Protein AF-A0A496TA53-F1 (afdb_monomer_lite)

Foldseek 3Di:
DLLVVLQVQQVVQDQEDEAEFDFDAPPDPCVVVDPDDTDAPVRLVVSLVSSVVSHHPNYHYPYHYDQDPRGPRPPRD

pLDDT: mean 87.98, std 12.78, range [46.31, 97.81]

Structure (mmCIF, N/CA/C/O backbone):
data_AF-A0A496TA53-F1
#
_entry.id   AF-A0A496TA53-F1
#
loop_
_atom_site.group_PDB
_atom_site.id
_atom_site.type_symbol
_atom_site.label_atom_id
_atom_site.label_alt_id
_atom_site.label_comp_id
_atom_site.label_asym_id
_atom_site.label_entity_id
_atom_site.label_seq_id
_atom_site.pdbx_PDB_ins_code
_atom_site.Cartn_x
_atom_site.Cartn_y
_atom_site.Cartn_z
_atom_site.occupancy
_atom_site.B_iso_or_equiv
_atom_site.auth_seq_id
_atom_site.auth_comp_id
_atom_site.auth_asym_id
_atom_site.auth_atom_id
_atom_site.pdbx_PDB_model_num
ATOM 1 N N . MET A 1 1 ? -2.237 13.697 -1.847 1.00 69.69 1 MET A N 1
ATOM 2 C CA . MET A 1 1 ? -1.193 12.638 -1.939 1.00 69.69 1 MET A CA 1
ATOM 3 C C . MET A 1 1 ? -1.499 11.496 -0.958 1.00 69.69 1 MET A C 1
ATOM 5 O O . MET A 1 1 ? -2.448 11.639 -0.208 1.00 69.69 1 MET A O 1
ATOM 9 N N . ILE A 1 2 ? -0.767 10.362 -0.969 1.00 92.81 2 ILE A N 1
ATOM 10 C CA . ILE A 1 2 ? -1.139 9.083 -0.291 1.00 92.81 2 ILE A CA 1
ATOM 11 C C . ILE A 1 2 ? -1.679 9.255 1.144 1.00 92.81 2 ILE A C 1
ATOM 13 O O . ILE A 1 2 ? -2.677 8.630 1.492 1.00 92.81 2 ILE A O 1
ATOM 17 N N . MET A 1 3 ? -1.079 10.126 1.961 1.00 95.69 3 MET A N 1
ATOM 18 C CA . MET A 1 3 ? -1.531 10.346 3.344 1.00 95.69 3 MET A CA 1
ATOM 19 C C . MET A 1 3 ? -2.876 11.080 3.449 1.00 95.69 3 MET A C 1
ATOM 21 O O . MET A 1 3 ? -3.670 10.754 4.321 1.00 95.69 3 MET A O 1
ATOM 25 N N . GLU A 1 4 ? -3.198 11.982 2.518 1.00 96.88 4 GLU A N 1
ATOM 26 C CA . GLU A 1 4 ? -4.546 12.574 2.427 1.00 96.88 4 GLU A CA 1
ATOM 27 C C . GLU A 1 4 ? -5.589 11.496 2.092 1.00 96.88 4 GLU A C 1
ATOM 29 O O . GLU A 1 4 ? -6.723 11.551 2.558 1.00 96.88 4 GLU A O 1
ATOM 34 N N . THR A 1 5 ? -5.207 10.480 1.305 1.00 95.38 5 THR A N 1
ATOM 35 C CA . THR A 1 5 ? -6.065 9.312 1.074 1.00 95.38 5 THR A CA 1
ATOM 36 C C . THR A 1 5 ? -6.242 8.502 2.357 1.00 95.38 5 THR A C 1
ATOM 38 O O . THR A 1 5 ? -7.360 8.080 2.630 1.00 95.38 5 THR A O 1
ATOM 41 N N . ALA A 1 6 ? -5.193 8.326 3.167 1.00 95.81 6 ALA A N 1
ATOM 42 C CA . ALA A 1 6 ? -5.285 7.646 4.463 1.00 95.81 6 ALA A CA 1
ATOM 43 C C . ALA A 1 6 ? -6.293 8.346 5.390 1.00 95.81 6 ALA A C 1
ATOM 45 O O . ALA A 1 6 ? -7.246 7.721 5.859 1.00 95.81 6 ALA A O 1
ATOM 46 N N . GLU A 1 7 ? -6.142 9.662 5.562 1.00 96.44 7 GLU A N 1
ATOM 47 C CA . GLU A 1 7 ? -7.041 10.504 6.359 1.00 96.44 7 GLU A CA 1
ATOM 48 C C . GLU A 1 7 ? -8.496 10.386 5.898 1.00 96.44 7 GLU A C 1
ATOM 50 O O . GLU A 1 7 ? -9.405 10.160 6.702 1.00 96.44 7 GLU A O 1
ATOM 55 N N . GLU A 1 8 ? -8.723 10.477 4.588 1.00 96.81 8 GLU A N 1
ATOM 56 C CA . GLU A 1 8 ? -10.061 10.402 4.018 1.00 96.81 8 GLU A CA 1
ATOM 57 C C . GLU A 1 8 ? -10.667 8.995 4.154 1.00 96.81 8 GLU A C 1
ATOM 59 O O . GLU A 1 8 ? -11.844 8.863 4.490 1.00 96.81 8 GLU A O 1
ATOM 64 N N . THR A 1 9 ? -9.878 7.928 3.986 1.00 94.56 9 THR A N 1
ATOM 65 C CA . THR A 1 9 ? -10.362 6.550 4.200 1.00 94.56 9 THR A CA 1
ATOM 66 C C . THR A 1 9 ? -10.769 6.295 5.650 1.00 94.56 9 THR A C 1
ATOM 68 O O . THR A 1 9 ? -11.815 5.686 5.890 1.00 94.56 9 THR A O 1
ATOM 71 N N . GLY A 1 10 ? -10.013 6.826 6.616 1.00 95.38 10 GLY A N 1
ATOM 72 C CA . GLY A 1 10 ? -10.376 6.806 8.031 1.00 95.38 10 GLY A CA 1
ATOM 73 C C . GLY A 1 10 ? -11.664 7.575 8.317 1.00 95.38 10 GLY A C 1
ATOM 74 O O . GLY A 1 10 ? -12.553 7.080 9.015 1.00 95.38 10 GLY A O 1
ATOM 75 N N . ARG A 1 11 ? -11.812 8.763 7.714 1.00 97.44 11 ARG A N 1
ATOM 76 C CA . ARG A 1 11 ? -13.014 9.604 7.833 1.00 97.44 11 ARG A CA 1
ATOM 77 C C . ARG A 1 11 ? -14.266 8.917 7.287 1.00 97.44 11 ARG A C 1
ATOM 79 O O . ARG A 1 11 ? -15.337 9.052 7.882 1.00 97.44 11 ARG A O 1
ATOM 86 N N . LEU A 1 12 ? -14.139 8.197 6.171 1.00 97.38 12 LEU A N 1
ATOM 87 C CA . LEU A 1 12 ? -15.233 7.463 5.528 1.00 97.38 12 LEU A CA 1
ATOM 88 C C . LEU A 1 12 ? -15.659 6.208 6.301 1.00 97.38 12 LEU A C 1
ATOM 90 O O . LEU A 1 12 ? -16.774 5.741 6.083 1.00 97.38 12 LEU A O 1
ATOM 94 N N . LYS A 1 13 ? -14.818 5.699 7.215 1.00 96.31 13 LYS A N 1
ATOM 95 C CA . LYS A 1 13 ? -15.086 4.504 8.037 1.00 96.31 13 LYS A CA 1
ATOM 96 C C . LYS A 1 13 ? -15.468 3.289 7.191 1.00 96.31 13 LYS A C 1
ATOM 98 O O . LYS A 1 13 ? -16.495 2.660 7.424 1.00 96.31 13 LYS A O 1
ATOM 103 N N . LEU A 1 14 ? -14.645 2.993 6.188 1.00 95.50 14 LEU A N 1
ATOM 104 C CA . LEU A 1 14 ? -14.851 1.848 5.304 1.00 95.50 14 LEU A CA 1
A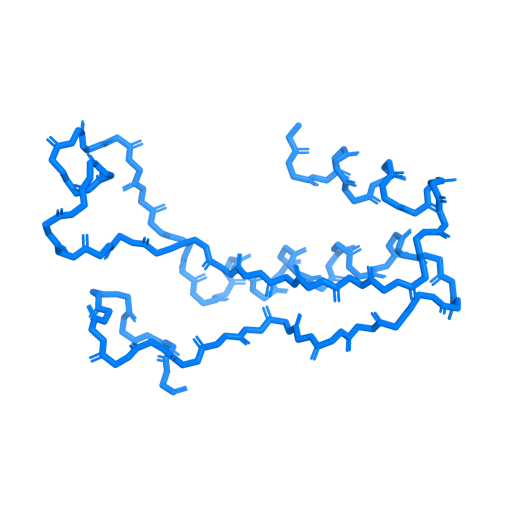TOM 105 C C . LEU A 1 14 ? -14.872 0.542 6.109 1.00 95.50 14 LEU A C 1
ATOM 107 O O . LEU A 1 14 ? -14.047 0.359 7.004 1.00 95.50 14 LEU A O 1
ATOM 111 N N . ASP A 1 15 ? -15.774 -0.374 5.763 1.00 97.81 15 ASP A N 1
ATOM 112 C CA . ASP A 1 15 ? -15.844 -1.684 6.417 1.00 97.81 15 ASP A CA 1
ATOM 113 C C . ASP A 1 15 ? -14.600 -2.525 6.121 1.00 97.81 15 ASP A C 1
ATOM 115 O O . ASP A 1 15 ? -14.073 -3.197 7.002 1.00 97.81 15 ASP A O 1
ATOM 119 N N . GLU A 1 16 ? -14.094 -2.464 4.886 1.00 97.56 16 GLU A N 1
ATOM 120 C CA . GLU A 1 16 ? -12.971 -3.282 4.433 1.00 97.56 16 GLU A CA 1
ATOM 121 C C . GLU A 1 16 ? -12.033 -2.486 3.521 1.00 97.56 16 GLU A C 1
ATOM 123 O O . GLU A 1 16 ? -12.471 -1.674 2.700 1.00 97.56 16 GLU A O 1
ATOM 128 N N . ILE A 1 17 ? -10.729 -2.746 3.633 1.00 96.44 17 ILE A N 1
ATOM 129 C CA . ILE A 1 17 ? -9.706 -2.130 2.788 1.00 96.44 17 ILE A CA 1
ATOM 130 C C . ILE A 1 17 ? -8.676 -3.146 2.304 1.00 96.44 17 ILE A C 1
ATOM 132 O O . ILE A 1 17 ? -8.330 -4.120 2.974 1.00 96.44 17 ILE A O 1
ATOM 136 N N . LYS A 1 18 ? -8.164 -2.891 1.104 1.00 95.69 18 LYS A N 1
ATOM 137 C CA . LYS A 1 18 ? -7.157 -3.693 0.426 1.00 95.69 18 LYS A CA 1
ATOM 138 C C . LYS A 1 18 ? -6.075 -2.771 -0.108 1.00 95.69 18 LYS A C 1
ATOM 140 O O . LYS A 1 18 ? -6.351 -1.922 -0.951 1.00 95.69 18 LYS A O 1
ATOM 145 N N . ILE A 1 19 ? -4.857 -2.960 0.381 1.00 94.00 19 ILE A N 1
ATOM 146 C CA . ILE A 1 19 ? -3.705 -2.138 0.029 1.00 94.00 19 ILE A CA 1
ATOM 147 C C . ILE A 1 19 ? -2.795 -2.952 -0.894 1.00 94.00 19 ILE A C 1
ATOM 149 O O . 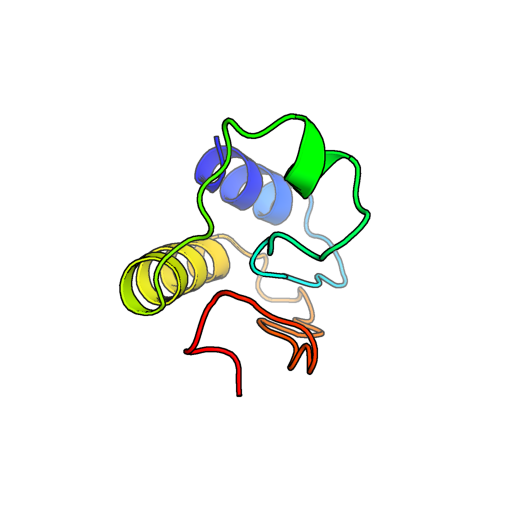ILE A 1 19 ? -2.656 -4.166 -0.736 1.00 94.00 19 ILE A O 1
ATOM 153 N N . HIS A 1 20 ? -2.234 -2.276 -1.897 1.00 91.44 20 HIS A N 1
ATOM 154 C CA . HIS A 1 20 ? -1.259 -2.832 -2.829 1.00 91.44 20 HIS A CA 1
ATOM 155 C C . HIS A 1 20 ? -0.138 -1.839 -3.087 1.00 91.44 20 HIS A C 1
ATOM 157 O O . HIS A 1 20 ? -0.444 -0.720 -3.507 1.00 91.44 20 HIS A O 1
ATOM 163 N N . PRO A 1 21 ? 1.136 -2.238 -2.934 1.00 90.44 21 PRO A N 1
ATOM 164 C CA . PRO A 1 21 ? 2.207 -1.526 -3.608 1.00 90.44 21 PRO A CA 1
ATOM 165 C C . PRO A 1 21 ? 1.960 -1.579 -5.121 1.00 90.44 21 PRO A C 1
ATOM 167 O O . PRO A 1 21 ? 1.607 -2.623 -5.678 1.00 90.44 21 PRO A O 1
ATOM 170 N N . LEU A 1 22 ? 2.077 -0.429 -5.783 1.00 90.06 22 LEU A N 1
ATOM 171 C CA . LEU A 1 22 ? 1.949 -0.361 -7.231 1.00 90.06 22 LEU A CA 1
ATOM 172 C C . LEU A 1 22 ? 3.260 -0.836 -7.862 1.00 90.06 22 LEU A C 1
ATOM 174 O O . LEU A 1 22 ? 4.342 -0.367 -7.520 1.00 90.06 22 LEU A O 1
ATOM 178 N N . HIS A 1 23 ? 3.144 -1.755 -8.811 1.00 87.12 23 HIS A N 1
ATOM 179 C CA . HIS A 1 23 ? 4.280 -2.325 -9.517 1.00 87.12 23 HIS A CA 1
ATOM 180 C C . HIS A 1 23 ? 4.179 -2.065 -11.018 1.00 87.12 23 HIS A C 1
ATOM 182 O O . HIS A 1 23 ? 3.081 -1.992 -11.576 1.00 87.12 23 HIS A O 1
ATOM 188 N N . VAL A 1 24 ? 5.331 -1.982 -11.685 1.00 87.56 24 VAL A N 1
ATOM 189 C CA . VAL A 1 24 ? 5.407 -1.939 -13.148 1.00 87.56 24 VAL A CA 1
ATOM 190 C C . VAL A 1 24 ? 5.450 -3.371 -13.672 1.00 87.56 24 VAL A C 1
ATOM 192 O O . VAL A 1 24 ? 6.392 -4.114 -13.404 1.00 87.56 24 VAL A O 1
ATOM 195 N N . ILE A 1 25 ? 4.405 -3.760 -14.399 1.00 87.38 25 ILE A N 1
ATOM 196 C CA . ILE A 1 25 ? 4.273 -5.087 -15.007 1.00 87.38 25 ILE A CA 1
ATOM 197 C C . ILE A 1 25 ? 4.548 -4.962 -16.506 1.00 87.38 25 ILE A C 1
ATOM 199 O O . ILE A 1 25 ? 4.117 -3.988 -17.133 1.00 87.38 25 ILE A O 1
ATOM 203 N N . LYS A 1 26 ? 5.236 -5.956 -17.078 1.00 84.69 26 LYS A N 1
ATOM 204 C CA . LYS A 1 26 ? 5.511 -6.016 -18.518 1.00 84.69 26 LYS A CA 1
ATOM 205 C C . LYS A 1 26 ? 4.228 -5.946 -19.342 1.00 84.69 26 LYS A C 1
ATOM 207 O O . LYS A 1 26 ? 3.190 -6.453 -18.924 1.00 84.69 26 LYS A O 1
ATOM 212 N N . GLU A 1 27 ? 4.318 -5.318 -20.507 1.00 88.44 27 GLU A N 1
ATOM 213 C CA . GLU A 1 27 ? 3.231 -5.143 -21.477 1.00 88.44 27 GLU A CA 1
ATOM 214 C C . GLU A 1 27 ? 2.051 -4.305 -20.955 1.00 88.44 27 GLU A C 1
ATOM 216 O O . GLU A 1 27 ? 0.982 -4.251 -21.567 1.00 88.44 27 GLU A O 1
ATOM 221 N N . THR A 1 28 ? 2.233 -3.593 -19.839 1.00 89.75 28 THR A N 1
ATOM 222 C CA . THR A 1 28 ? 1.241 -2.629 -19.359 1.00 89.75 28 THR A CA 1
ATOM 223 C C . THR A 1 28 ? 1.535 -1.230 -19.880 1.00 89.75 28 THR A C 1
ATOM 225 O O . THR A 1 28 ? 2.675 -0.858 -20.158 1.00 89.75 28 THR A O 1
ATOM 228 N N . LYS A 1 29 ? 0.495 -0.388 -19.945 1.00 91.06 29 LYS A N 1
ATOM 229 C CA . LYS A 1 29 ? 0.672 1.034 -20.281 1.00 91.06 29 LYS A CA 1
ATOM 230 C C . LYS A 1 29 ? 1.682 1.716 -19.356 1.00 91.06 29 LYS A C 1
ATOM 232 O O . LYS A 1 29 ? 2.435 2.557 -19.832 1.00 91.06 29 LYS A O 1
ATOM 237 N N . LEU A 1 30 ? 1.719 1.319 -18.081 1.00 90.44 30 LEU A N 1
ATOM 238 C CA . LEU A 1 30 ? 2.632 1.868 -17.082 1.00 90.44 30 LEU A CA 1
ATOM 239 C C . LEU A 1 30 ? 4.104 1.580 -17.416 1.00 90.44 30 LEU A C 1
ATOM 241 O O . LEU A 1 30 ? 4.937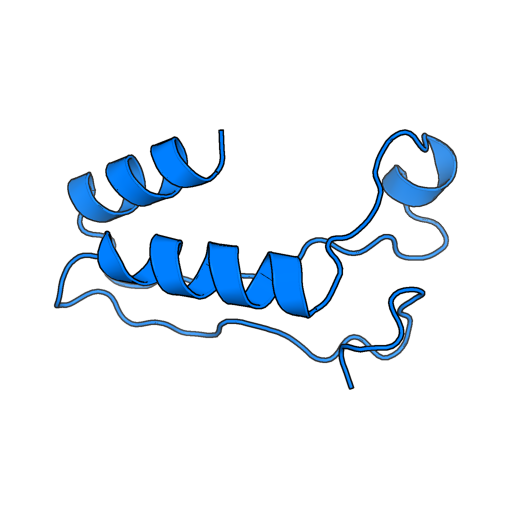 2.459 -17.234 1.00 90.44 30 LEU A O 1
ATOM 245 N N . GLU A 1 31 ? 4.416 0.404 -17.972 1.00 88.06 31 GLU A N 1
ATOM 246 C CA . GLU A 1 31 ? 5.764 0.107 -18.480 1.00 88.06 31 GLU A CA 1
ATOM 247 C C . GLU A 1 31 ? 6.114 1.021 -19.662 1.00 88.06 31 GLU A C 1
ATOM 249 O O . GLU A 1 31 ? 7.175 1.638 -19.686 1.00 88.06 31 GLU A O 1
ATOM 254 N N . THR A 1 32 ? 5.205 1.143 -20.634 1.00 87.44 32 THR A N 1
ATOM 255 C CA . THR A 1 32 ? 5.493 1.852 -21.895 1.00 87.44 32 THR A CA 1
ATOM 256 C C . THR A 1 32 ? 5.520 3.375 -21.774 1.00 87.44 32 THR A C 1
ATOM 258 O O . THR A 1 32 ? 6.233 4.034 -22.526 1.00 87.44 32 THR A O 1
ATOM 261 N N . GLN A 1 33 ? 4.732 3.951 -20.862 1.00 86.44 33 GLN A N 1
ATOM 262 C CA . GLN A 1 33 ? 4.660 5.401 -20.667 1.00 86.44 33 GLN A CA 1
ATOM 263 C C . GLN A 1 33 ? 5.792 5.922 -19.773 1.00 86.44 33 GLN A C 1
ATOM 265 O O . GLN A 1 33 ? 6.119 7.106 -19.847 1.00 86.44 33 GLN A O 1
ATOM 270 N N . GLY A 1 34 ? 6.412 5.046 -18.973 1.00 79.31 34 GLY A N 1
ATOM 271 C CA . GLY A 1 34 ? 7.456 5.415 -18.023 1.00 79.31 34 GLY A CA 1
ATOM 272 C C . GLY A 1 34 ? 6.970 6.439 -16.992 1.00 79.31 34 GLY A C 1
ATOM 273 O O . GLY A 1 34 ? 5.773 6.621 -16.774 1.00 79.31 34 GLY A O 1
ATOM 274 N N . GLY A 1 35 ? 7.908 7.117 -16.328 1.00 85.12 35 GLY A N 1
ATOM 275 C CA . GLY A 1 35 ? 7.578 8.197 -15.391 1.00 85.12 35 GLY A CA 1
ATOM 276 C C . GLY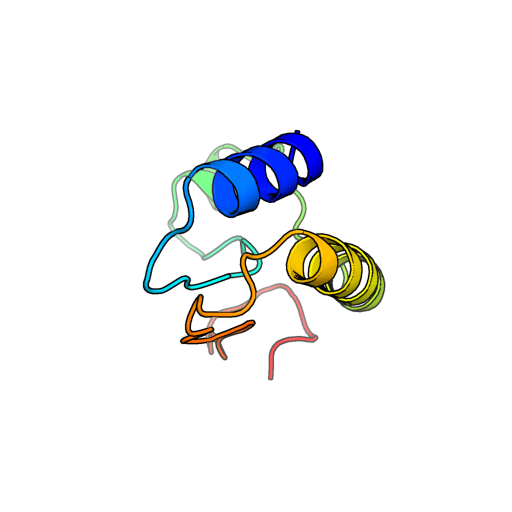 A 1 35 ? 7.094 7.733 -14.012 1.00 85.12 35 GLY A C 1
ATOM 277 O O . GLY A 1 35 ? 6.770 8.573 -13.174 1.00 85.12 35 GLY A O 1
ATOM 278 N N . TYR A 1 36 ? 7.078 6.424 -13.760 1.00 89.56 36 TYR A N 1
ATOM 279 C CA . TYR A 1 36 ? 6.781 5.843 -12.458 1.00 89.56 36 TYR A CA 1
ATOM 280 C C . TYR A 1 36 ? 7.874 4.861 -12.044 1.00 89.56 36 TYR A C 1
ATOM 282 O O . TYR A 1 36 ? 8.260 3.982 -12.815 1.00 89.56 36 TYR A O 1
ATOM 290 N N . TRP A 1 37 ? 8.325 5.006 -10.802 1.00 87.69 37 TRP A N 1
ATOM 291 C CA . TRP A 1 37 ? 9.278 4.120 -10.154 1.00 87.69 37 TRP A CA 1
ATOM 292 C C . TRP A 1 37 ? 8.556 3.489 -8.961 1.00 87.69 37 TRP A C 1
ATOM 294 O O . TRP A 1 37 ? 8.000 4.235 -8.148 1.00 87.69 37 TRP A O 1
ATOM 304 N N . PRO A 1 38 ? 8.484 2.147 -8.885 1.00 89.38 38 PRO A N 1
ATOM 305 C CA . PRO A 1 38 ? 7.942 1.464 -7.718 1.00 89.38 38 PRO A CA 1
ATOM 306 C C . PRO A 1 38 ? 8.657 1.899 -6.441 1.00 89.38 38 PRO A C 1
ATOM 308 O O . PRO A 1 38 ? 9.837 2.236 -6.480 1.00 89.38 38 PRO A O 1
ATOM 311 N N . LEU A 1 39 ? 7.933 1.857 -5.325 1.00 90.94 39 LEU A N 1
ATOM 312 C CA . LEU A 1 39 ? 8.531 2.073 -4.010 1.00 90.94 39 LEU A CA 1
ATOM 313 C C . LEU A 1 39 ? 9.530 0.956 -3.702 1.00 90.94 39 LEU A C 1
ATOM 315 O O . LEU A 1 39 ? 9.247 -0.217 -3.976 1.00 90.94 39 LEU A O 1
ATOM 319 N N . GLU A 1 40 ? 10.644 1.319 -3.074 1.00 90.62 40 GLU A N 1
ATOM 320 C CA . GLU A 1 40 ? 11.504 0.343 -2.413 1.00 90.62 40 GLU A CA 1
ATOM 321 C C . GLU A 1 40 ? 10.801 -0.229 -1.171 1.00 90.62 40 GLU A C 1
ATOM 323 O O . GLU A 1 40 ? 9.818 0.331 -0.666 1.00 90.62 40 GLU A O 1
ATOM 328 N N . LEU A 1 41 ? 11.282 -1.372 -0.675 1.00 89.75 41 LEU A N 1
ATOM 329 C CA . LEU A 1 41 ? 10.635 -2.084 0.428 1.00 89.75 41 LEU A CA 1
ATOM 330 C C . LEU A 1 41 ? 10.502 -1.204 1.675 1.00 89.75 41 LEU A C 1
ATOM 332 O O . LEU A 1 41 ? 9.417 -1.108 2.248 1.00 89.75 41 LEU A O 1
ATOM 336 N N . GLU A 1 42 ? 11.585 -0.549 2.082 1.00 93.94 42 GLU A N 1
ATOM 337 C CA . GLU A 1 42 ? 11.623 0.298 3.271 1.00 93.94 42 GLU A CA 1
ATOM 338 C C . GLU A 1 42 ? 10.675 1.497 3.137 1.00 93.94 42 GLU A C 1
ATOM 340 O O . GLU A 1 42 ? 9.920 1.796 4.062 1.00 93.94 42 GLU A O 1
ATOM 345 N N . GLU A 1 43 ? 10.641 2.134 1.962 1.00 93.94 43 GLU A N 1
ATOM 346 C CA . GLU A 1 43 ? 9.734 3.255 1.685 1.00 93.94 43 GLU A CA 1
ATOM 347 C C . GLU A 1 43 ? 8.270 2.822 1.782 1.00 93.94 43 GLU A C 1
ATOM 349 O O . GLU A 1 43 ? 7.429 3.521 2.355 1.00 93.94 43 GLU A O 1
ATOM 354 N N . TYR A 1 44 ? 7.960 1.647 1.232 1.00 93.94 44 TYR A N 1
ATOM 355 C CA . TYR A 1 44 ? 6.631 1.069 1.304 1.00 93.94 44 TYR A CA 1
ATOM 356 C C . TYR A 1 44 ? 6.235 0.724 2.745 1.00 93.94 44 TYR A C 1
ATOM 358 O O . TYR A 1 44 ? 5.121 1.053 3.152 1.00 93.94 44 TYR A O 1
ATOM 366 N N . VAL A 1 45 ? 7.123 0.102 3.527 1.00 94.56 45 VAL A N 1
ATOM 367 C CA . VAL A 1 45 ? 6.858 -0.265 4.928 1.00 94.56 45 VAL A CA 1
ATOM 368 C C . VAL A 1 45 ? 6.582 0.976 5.773 1.00 94.56 45 VAL A C 1
ATOM 370 O O . VAL A 1 45 ? 5.595 0.995 6.513 1.00 94.56 45 VAL A O 1
ATOM 373 N N . ASP A 1 46 ? 7.385 2.029 5.626 1.00 96.69 46 ASP A N 1
ATOM 374 C CA . ASP A 1 46 ? 7.203 3.281 6.363 1.00 96.69 46 ASP A CA 1
ATOM 375 C C . ASP A 1 46 ? 5.872 3.961 6.021 1.00 96.69 46 ASP A C 1
ATOM 377 O O . ASP A 1 46 ? 5.155 4.434 6.909 1.00 96.69 46 ASP A O 1
ATOM 381 N N . LEU A 1 47 ? 5.516 4.005 4.734 1.00 96.38 47 LEU A N 1
ATOM 382 C CA . LEU A 1 47 ? 4.260 4.600 4.278 1.00 96.38 47 LEU A CA 1
ATOM 383 C C . LEU A 1 47 ? 3.047 3.769 4.687 1.00 96.38 47 LEU A C 1
ATOM 385 O O . LEU A 1 47 ? 2.067 4.327 5.177 1.00 96.38 47 LEU A O 1
ATOM 389 N N . ALA A 1 48 ? 3.102 2.450 4.504 1.00 95.75 48 ALA A N 1
ATOM 390 C CA . ALA A 1 48 ? 2.014 1.551 4.860 1.00 95.75 48 ALA A CA 1
ATOM 391 C C . ALA A 1 48 ? 1.755 1.589 6.369 1.00 95.75 48 ALA A C 1
ATOM 393 O O . ALA A 1 48 ? 0.605 1.724 6.776 1.00 95.75 48 ALA A O 1
ATOM 394 N N . SER A 1 49 ? 2.807 1.558 7.191 1.00 96.75 49 SER A N 1
ATOM 395 C CA . SER A 1 49 ? 2.678 1.636 8.652 1.00 96.75 49 SER A CA 1
ATOM 396 C C . SER A 1 49 ? 1.954 2.914 9.075 1.00 96.75 49 SER A C 1
ATOM 398 O O . SER A 1 49 ? 0.959 2.839 9.792 1.00 96.75 49 SER A O 1
ATOM 400 N N . LYS A 1 50 ? 2.361 4.071 8.534 1.00 97.62 50 LYS A N 1
ATOM 401 C CA . LYS A 1 50 ? 1.681 5.351 8.787 1.00 97.62 50 LYS A CA 1
ATOM 402 C C . LYS A 1 50 ? 0.246 5.354 8.275 1.00 97.62 50 LYS A C 1
ATOM 404 O O . LYS A 1 50 ? -0.631 5.856 8.959 1.00 97.62 50 LYS A O 1
ATOM 409 N N . PHE A 1 51 ? -0.016 4.808 7.087 1.00 97.38 51 PHE A N 1
ATOM 410 C CA . PHE A 1 51 ? -1.361 4.753 6.505 1.00 97.38 51 PHE A CA 1
ATOM 411 C C . PHE A 1 51 ? -2.341 4.003 7.419 1.00 97.38 51 PHE A C 1
ATOM 413 O O . PHE A 1 51 ? -3.472 4.447 7.610 1.00 97.38 51 PHE A O 1
ATOM 420 N N . LEU A 1 52 ? -1.905 2.882 8.004 1.00 96.62 52 LEU A N 1
ATOM 421 C CA . LEU A 1 52 ? -2.741 2.054 8.875 1.00 96.62 52 LEU A CA 1
ATOM 422 C C . LEU A 1 52 ? -3.176 2.780 10.156 1.00 96.62 52 LEU A C 1
ATOM 424 O O . LEU A 1 52 ? -4.268 2.509 10.649 1.00 96.62 52 LEU A O 1
ATOM 428 N N . GLU A 1 53 ? -2.380 3.725 10.662 1.00 97.12 53 GLU A N 1
ATOM 429 C CA . GLU A 1 53 ? -2.716 4.516 11.857 1.00 97.12 53 GLU A CA 1
ATOM 430 C C . GLU A 1 53 ? -3.946 5.418 11.660 1.00 97.12 53 GLU A C 1
ATOM 432 O O . GLU A 1 53 ? -4.600 5.787 12.635 1.00 97.12 53 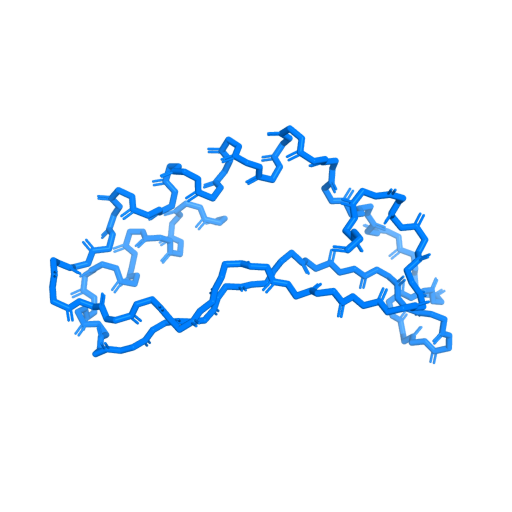GLU A O 1
ATOM 437 N N . TYR A 1 54 ? -4.296 5.747 10.411 1.00 97.00 54 TYR A N 1
ATOM 438 C CA . TYR A 1 54 ? -5.465 6.573 10.091 1.00 97.00 54 TYR A CA 1
ATOM 439 C C . TYR A 1 54 ? -6.752 5.768 9.915 1.00 97.00 54 TYR A C 1
ATOM 441 O O . TYR A 1 54 ? -7.834 6.356 9.867 1.00 97.00 54 TYR A O 1
ATOM 449 N N . LEU A 1 55 ? -6.668 4.442 9.789 1.00 96.69 55 LEU A N 1
ATOM 450 C CA . LEU A 1 55 ? -7.845 3.618 9.544 1.00 96.69 55 LEU A CA 1
ATOM 451 C C . LEU A 1 55 ? -8.815 3.652 10.725 1.00 96.69 55 LEU A C 1
ATOM 453 O O . LEU A 1 55 ? -8.438 3.760 11.893 1.00 96.69 55 LEU A O 1
ATOM 457 N N . PHE A 1 56 ? -10.103 3.519 10.413 1.00 97.38 56 PHE A N 1
ATOM 458 C CA . PHE A 1 56 ? -11.106 3.345 11.449 1.00 97.38 56 PHE A CA 1
ATOM 459 C C . PHE A 1 56 ? -10.907 1.987 12.134 1.00 97.38 56 PHE A C 1
ATOM 461 O O . PHE A 1 56 ? -10.637 0.984 11.481 1.00 97.38 56 PHE A O 1
ATOM 468 N N . LEU A 1 57 ? -11.076 1.943 13.458 1.00 96.00 57 LEU A N 1
ATOM 469 C CA . LEU A 1 57 ? -10.749 0.771 14.280 1.00 96.00 57 LEU A CA 1
ATOM 470 C C . LEU A 1 57 ? -11.472 -0.518 13.846 1.00 96.00 57 LEU A C 1
ATOM 472 O O . LEU A 1 57 ? -10.971 -1.612 14.085 1.00 96.00 57 LEU A O 1
ATOM 476 N N . SER A 1 58 ? -12.654 -0.399 13.235 1.00 97.12 58 SER A N 1
ATOM 477 C CA . SER A 1 58 ? -13.433 -1.547 12.751 1.00 97.12 58 SER A CA 1
ATOM 478 C C . SER A 1 58 ? -13.182 -1.902 11.284 1.00 97.12 58 SER A C 1
ATOM 480 O O . SER A 1 58 ? -13.775 -2.864 10.807 1.00 97.12 58 SER A O 1
ATOM 482 N N . THR A 1 59 ? -12.334 -1.159 10.569 1.00 97.50 59 THR A N 1
ATOM 483 C CA . THR A 1 59 ? -11.985 -1.473 9.181 1.00 97.50 59 THR A CA 1
ATOM 484 C C . THR A 1 59 ? -11.191 -2.776 9.122 1.00 97.50 59 THR A C 1
ATOM 486 O O . THR A 1 59 ? -10.118 -2.905 9.713 1.00 97.50 59 THR A O 1
ATOM 489 N N . VAL A 1 60 ? -11.689 -3.745 8.360 1.00 97.75 60 VAL A N 1
ATOM 490 C CA . VAL A 1 60 ? -11.004 -5.010 8.099 1.00 97.75 60 VAL A CA 1
ATOM 491 C C . VAL A 1 60 ? -9.930 -4.801 7.039 1.00 97.75 60 VAL A C 1
ATOM 493 O O . VAL A 1 60 ? -10.207 -4.413 5.902 1.00 97.75 60 VAL A O 1
ATOM 496 N N . ILE A 1 61 ? -8.686 -5.113 7.388 1.00 96.94 61 ILE A N 1
ATOM 497 C CA . ILE A 1 61 ? -7.568 -5.100 6.446 1.00 96.94 61 ILE A CA 1
ATOM 498 C C . ILE A 1 61 ? -7.525 -6.455 5.735 1.00 96.94 61 ILE A C 1
ATOM 500 O O . ILE A 1 61 ? -7.120 -7.458 6.317 1.00 96.94 61 ILE A O 1
ATOM 504 N N . GLN A 1 62 ? -7.934 -6.497 4.466 1.00 96.31 62 GLN A N 1
ATOM 505 C CA . GLN A 1 62 ? -7.945 -7.735 3.680 1.00 96.31 62 GLN A CA 1
ATOM 506 C C . GLN A 1 62 ? -6.532 -8.196 3.306 1.00 96.31 62 GLN A C 1
ATOM 508 O O . GLN A 1 62 ? -6.246 -9.391 3.288 1.00 96.31 62 GLN A O 1
ATOM 513 N N . ARG A 1 63 ? -5.670 -7.248 2.924 1.00 93.19 63 ARG A N 1
ATOM 514 C CA . ARG A 1 63 ? -4.257 -7.473 2.595 1.00 93.19 63 ARG A CA 1
ATOM 515 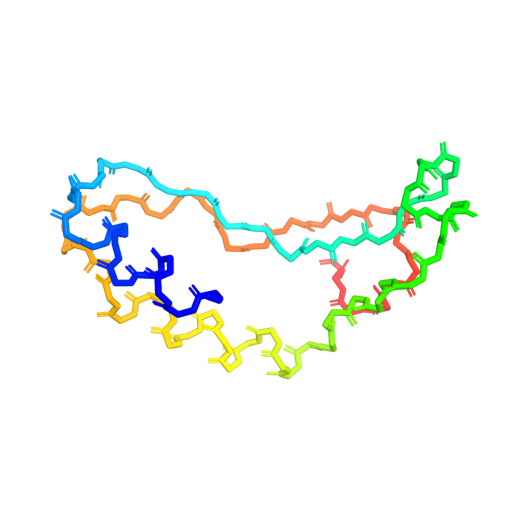C C . ARG A 1 63 ? -3.499 -6.157 2.535 1.00 93.19 63 ARG A C 1
ATOM 517 O O . ARG A 1 63 ? -4.085 -5.111 2.250 1.00 93.19 63 ARG A O 1
ATOM 524 N N . ILE A 1 64 ? -2.200 -6.262 2.781 1.00 92.50 64 ILE A N 1
ATOM 525 C CA . ILE A 1 64 ? -1.254 -5.146 2.766 1.00 92.50 64 ILE A CA 1
ATOM 526 C C . ILE A 1 64 ? -0.362 -5.253 1.521 1.00 92.50 64 ILE A C 1
ATOM 528 O O . ILE A 1 64 ? -0.225 -4.283 0.786 1.00 92.50 64 ILE A O 1
ATOM 532 N N . SER A 1 65 ? 0.116 -6.452 1.188 1.00 87.81 65 SER A N 1
ATOM 533 C CA . SER A 1 65 ? 0.897 -6.737 -0.020 1.00 87.81 65 SER A CA 1
ATOM 534 C C . SER A 1 65 ? 0.320 -7.922 -0.809 1.00 87.81 65 SER A C 1
ATOM 536 O O . SER A 1 65 ? -0.658 -8.560 -0.404 1.00 87.81 65 SER A O 1
ATOM 538 N N . VAL A 1 66 ? 0.894 -8.199 -1.982 1.00 80.62 66 VAL A N 1
ATOM 539 C CA . VAL A 1 66 ? 0.616 -9.411 -2.761 1.00 80.62 66 VAL A CA 1
ATOM 540 C C . VAL A 1 66 ? 1.892 -9.858 -3.459 1.00 80.62 66 VAL A C 1
ATOM 542 O O . VAL A 1 66 ? 2.552 -9.033 -4.082 1.00 80.62 66 VAL A O 1
ATOM 545 N N . ASN A 1 67 ? 2.207 -11.152 -3.398 1.00 71.06 67 ASN A N 1
ATOM 546 C CA . ASN A 1 67 ? 3.249 -11.715 -4.248 1.00 71.06 67 ASN A CA 1
ATOM 547 C C . ASN A 1 67 ? 2.793 -11.589 -5.709 1.00 71.06 67 ASN A C 1
ATOM 549 O O . ASN A 1 67 ? 1.708 -12.050 -6.085 1.00 71.06 67 ASN A O 1
ATOM 553 N N . CYS A 1 68 ? 3.615 -10.937 -6.524 1.00 67.81 68 CYS A N 1
ATOM 554 C CA . CYS A 1 68 ? 3.436 -10.902 -7.960 1.00 67.81 68 CYS A CA 1
ATOM 555 C C . CYS A 1 68 ? 4.654 -11.594 -8.608 1.00 67.81 68 CYS A C 1
ATOM 557 O O . CYS A 1 68 ? 5.765 -11.075 -8.568 1.00 67.81 68 CYS A O 1
ATOM 559 N N . PRO A 1 69 ? 4.477 -12.762 -9.246 1.00 61.16 69 PRO A N 1
ATOM 560 C CA . PRO A 1 69 ? 5.597 -13.563 -9.750 1.00 61.16 69 PRO A CA 1
ATOM 561 C C . PRO A 1 69 ? 6.312 -12.946 -10.966 1.00 61.16 69 PRO A C 1
ATOM 563 O O . PRO A 1 69 ? 7.306 -13.488 -11.439 1.00 61.16 69 PRO A O 1
ATOM 566 N N . VAL A 1 70 ? 5.803 -11.834 -11.506 1.00 62.66 70 VAL A N 1
ATOM 567 C CA . VAL A 1 70 ? 6.305 -11.173 -12.726 1.00 62.66 70 VAL A CA 1
ATOM 568 C C . VAL A 1 70 ? 6.933 -9.800 -12.452 1.00 62.66 70 VAL A C 1
ATOM 570 O O . VAL A 1 70 ? 7.017 -8.963 -13.352 1.00 62.66 70 VAL A O 1
ATOM 573 N N . LEU A 1 71 ? 7.346 -9.543 -11.210 1.00 62.16 71 LEU A N 1
ATOM 574 C CA . LEU A 1 71 ? 7.839 -8.236 -10.782 1.00 62.16 71 LEU A CA 1
ATOM 575 C C . LEU A 1 71 ? 9.247 -7.906 -11.276 1.00 62.16 71 LEU A C 1
ATOM 577 O O . LEU A 1 71 ? 10.122 -8.763 -11.356 1.00 62.16 71 LEU A O 1
ATOM 581 N N . GLN A 1 72 ? 9.469 -6.614 -11.532 1.00 54.72 72 GLN A N 1
ATOM 582 C CA . GLN A 1 72 ? 10.811 -6.023 -11.584 1.00 54.72 72 GLN A CA 1
ATOM 583 C C . GLN A 1 72 ? 11.320 -5.590 -10.196 1.00 54.72 72 GLN A C 1
ATOM 585 O O . GLN A 1 72 ? 12.527 -5.510 -9.998 1.00 54.72 72 GLN A O 1
ATOM 590 N N . SER A 1 73 ? 10.430 -5.315 -9.233 1.00 54.50 73 SER A N 1
ATOM 591 C CA . SER A 1 73 ? 10.800 -4.938 -7.862 1.00 54.50 73 SER A CA 1
ATOM 592 C C . SER A 1 73 ? 11.156 -6.190 -7.054 1.00 54.50 73 SER A C 1
ATOM 594 O O . SER A 1 73 ? 10.265 -6.959 -6.693 1.00 54.50 73 SER A O 1
ATOM 596 N N . GLY A 1 74 ? 12.446 -6.396 -6.787 1.00 57.28 74 GLY A N 1
ATOM 597 C CA . GLY A 1 74 ? 13.015 -7.647 -6.263 1.00 57.28 74 GLY A CA 1
ATOM 598 C C . GLY A 1 74 ? 12.688 -8.025 -4.812 1.00 57.28 74 GLY A C 1
ATOM 599 O O . GLY A 1 74 ? 13.295 -8.959 -4.310 1.00 57.28 74 GLY A O 1
ATOM 600 N N . TRP A 1 75 ? 11.769 -7.325 -4.138 1.00 64.19 75 TRP A N 1
ATOM 601 C CA . TRP A 1 75 ? 11.494 -7.501 -2.701 1.00 64.19 75 TRP A CA 1
ATOM 602 C C . TRP A 1 75 ? 10.126 -8.111 -2.378 1.00 64.19 75 TRP A C 1
ATOM 604 O O . TRP A 1 75 ? 9.871 -8.481 -1.235 1.00 64.19 75 TRP A O 1
ATOM 614 N N . CYS A 1 76 ? 9.207 -8.160 -3.345 1.00 54.91 76 CYS A N 1
ATOM 615 C CA . CYS A 1 76 ? 7.879 -8.734 -3.131 1.00 54.91 76 CYS A CA 1
ATOM 616 C C . CYS A 1 76 ? 7.911 -10.212 -3.546 1.00 54.91 76 CYS A C 1
ATOM 618 O O . CYS A 1 76 ? 7.447 -10.572 -4.628 1.00 54.91 76 CYS A O 1
ATOM 620 N N . GLU A 1 77 ? 8.553 -11.028 -2.706 1.00 46.31 77 GLU A N 1
ATOM 621 C CA . GLU A 1 77 ? 8.545 -12.499 -2.784 1.00 46.31 77 GLU A CA 1
ATOM 622 C C . GLU A 1 77 ? 7.275 -13.116 -2.174 1.00 46.31 77 GLU A C 1
ATOM 624 O O . GLU A 1 77 ? 6.614 -12.476 -1.322 1.00 46.31 77 GLU A O 1
#

Radius of gyration: 13.92 Å; chains: 1; bounding box: 29×26×36 Å

Sequence (77 aa):
MIMETAEETGRLKLDEIKIHPLHVIKETKLETQGGYWPLELEEYVDLASKFLEYLFLSTVIQRISVNCPVLQSGWCE

Secondary structure (DSSP, 8-state):
-HHHHHHHHHHHT-SEEE-------TTSHHHHH----PPPHHHHHHHHHHHHHTS-TT-EEEES----TT-SSTT--